Protein AF-A0A940B1L8-F1 (afdb_monomer)

Sequence (111 aa):
MKFGHFDDTNREYVIETPRTPYPWINYLGTQGFFSLISNTAGGYSFYKDARLRRITRYRYNNVPIDMGGRYFYLKDGETIWNPGWSPVKTELDAYECRHGMGYTVITGKKN

Nearest PDB structures (foldseek):
  8ho8-assembly1_B  TM=1.001E+00  e=2.202E-16  Acetivibrio thermocellus
  8ho9-assembly1_B  TM=9.995E-01  e=6.766E-16  Acetivibrio thermocellus
  3s4b-assembly1_B  TM=9.981E-01  e=2.912E-15  Cellulomonas uda
  3afj-assembly1_A  TM=9.976E-01  e=3.447E-15  Cellulomonas gilvus ATCC 13127
  2cqt-assembly1_B  TM=9.980E-01  e=4.079E-15  Cellulomonas gilvus

Secondary structure (DSSP, 8-state):
--SEEEETTTTEEEE--S--SS--EEEE-SSSEEEEEETTSB--EEES-TTTSB-S---TT-SSTT--B----EEETTEEE-TT-TTT-PPPSEEEEEE-SS-EEEEEE--

Mean predicted aligned error: 2.21 Å

Solvent-accessible surface area (backbone atoms only — not comparable to full-atom values): 6472 Å² total; per-residue (Å²): 140,80,58,54,49,79,38,76,91,79,50,26,44,38,29,59,52,83,82,50,102,55,91,52,70,43,60,28,62,91,74,59,48,40,31,45,38,30,56,41,35,12,40,35,35,26,50,80,34,79,81,88,36,51,73,48,76,61,55,80,93,36,89,66,69,68,64,44,52,71,79,61,80,47,76,57,91,90,48,62,34,25,43,32,27,45,89,69,59,44,86,58,82,41,51,40,23,36,42,39,90,52,48,73,50,65,45,44,39,72,136

Structure (mmCIF, N/CA/C/O backbone):
data_AF-A0A940B1L8-F1
#
_entry.id   AF-A0A940B1L8-F1
#
loop_
_atom_site.group_PDB
_atom_site.id
_atom_site.type_symbol
_atom_site.label_atom_id
_atom_site.label_alt_id
_atom_site.label_comp_id
_atom_site.label_asym_id
_atom_site.label_entity_id
_atom_site.label_seq_id
_atom_site.pdbx_PDB_ins_code
_atom_site.Cartn_x
_atom_site.Cartn_y
_atom_site.Cartn_z
_atom_site.occupancy
_atom_site.B_iso_or_equiv
_atom_site.auth_seq_id
_atom_site.auth_comp_id
_atom_site.auth_asym_id
_atom_site.auth_atom_id
_atom_site.pdbx_PDB_model_num
ATOM 1 N N . MET A 1 1 ? 4.997 -16.048 15.762 1.00 81.69 1 MET A N 1
ATOM 2 C CA . MET A 1 1 ? 3.912 -15.082 15.469 1.00 81.69 1 MET A CA 1
ATOM 3 C C . MET A 1 1 ? 3.839 -14.904 13.957 1.00 81.69 1 MET A C 1
ATOM 5 O O . MET A 1 1 ? 4.894 -14.914 13.333 1.00 81.69 1 MET A O 1
ATOM 9 N N . LYS A 1 2 ? 2.640 -14.821 13.369 1.00 93.81 2 LYS A N 1
ATOM 10 C CA . LYS A 1 2 ? 2.418 -14.592 11.929 1.00 93.81 2 LYS A CA 1
ATOM 11 C C . LYS A 1 2 ? 1.654 -13.273 11.755 1.00 93.81 2 LYS A C 1
ATOM 13 O O . LYS A 1 2 ? 0.906 -12.906 12.652 1.00 93.81 2 LYS A O 1
ATOM 18 N N . PHE A 1 3 ? 1.868 -12.582 10.636 1.00 98.19 3 PHE A N 1
ATOM 19 C CA . PHE A 1 3 ? 1.234 -11.289 10.306 1.00 98.19 3 PHE A CA 1
ATOM 20 C C . PHE A 1 3 ? 0.362 -11.383 9.037 1.00 98.19 3 PHE A C 1
ATOM 22 O O . PHE A 1 3 ? -0.066 -10.368 8.493 1.00 98.19 3 PHE A O 1
ATOM 29 N N . GLY A 1 4 ? 0.167 -12.606 8.540 1.00 98.38 4 GLY A N 1
ATOM 30 C CA . GLY A 1 4 ? -0.442 -12.901 7.255 1.00 98.38 4 GLY A CA 1
ATOM 31 C C . GLY A 1 4 ? -0.282 -14.368 6.853 1.00 98.38 4 GLY A C 1
ATOM 32 O O . GLY A 1 4 ? 0.333 -15.163 7.580 1.00 98.38 4 GLY A O 1
ATOM 33 N N . HIS A 1 5 ? -0.819 -14.720 5.689 1.00 98.69 5 HIS A N 1
ATOM 34 C CA . HIS A 1 5 ? -0.820 -16.071 5.132 1.00 98.69 5 HIS A CA 1
ATOM 35 C C . HIS A 1 5 ? -0.813 -16.057 3.592 1.00 98.69 5 HIS A C 1
ATOM 37 O O . HIS A 1 5 ? -1.075 -15.032 2.967 1.00 98.69 5 HIS A O 1
ATOM 43 N N . PHE A 1 6 ? -0.483 -17.196 2.979 1.00 98.81 6 PHE A N 1
ATOM 44 C CA . PHE A 1 6 ? -0.616 -17.383 1.533 1.00 98.81 6 PHE A CA 1
ATOM 45 C C . PHE A 1 6 ? -2.056 -17.749 1.181 1.00 98.81 6 PHE A C 1
ATOM 47 O O . PHE A 1 6 ? -2.648 -18.618 1.820 1.00 98.81 6 PHE A O 1
ATOM 54 N N . ASP A 1 7 ? -2.578 -17.106 0.145 1.00 98.75 7 ASP A N 1
ATOM 55 C CA . ASP A 1 7 ? -3.801 -17.493 -0.544 1.00 98.75 7 ASP A CA 1
ATOM 56 C C . ASP A 1 7 ? -3.404 -18.024 -1.925 1.00 98.75 7 ASP A C 1
ATOM 58 O O . ASP A 1 7 ? -3.285 -17.283 -2.905 1.00 98.75 7 ASP A O 1
ATOM 62 N N . ASP A 1 8 ? -3.129 -19.328 -1.982 1.00 98.69 8 ASP A N 1
ATOM 63 C CA . ASP A 1 8 ? -2.611 -19.984 -3.186 1.00 98.69 8 ASP A CA 1
ATOM 64 C C . ASP A 1 8 ? -3.624 -19.967 -4.340 1.00 98.69 8 ASP A C 1
ATOM 66 O O . ASP A 1 8 ? -3.232 -19.929 -5.508 1.00 98.69 8 ASP A O 1
ATOM 70 N N . THR A 1 9 ? -4.924 -19.939 -4.021 1.00 98.62 9 THR A N 1
ATOM 71 C CA . THR A 1 9 ? -6.000 -19.897 -5.023 1.00 98.62 9 THR A CA 1
ATOM 72 C C . THR A 1 9 ? -5.958 -18.577 -5.785 1.00 98.62 9 THR A C 1
ATOM 74 O O . THR A 1 9 ? -6.004 -18.565 -7.017 1.00 98.62 9 THR A O 1
ATOM 77 N N . ASN A 1 10 ? -5.807 -17.464 -5.062 1.00 98.56 10 ASN A N 1
ATOM 78 C CA . ASN A 1 10 ? -5.723 -16.133 -5.662 1.00 98.56 10 ASN A CA 1
ATOM 79 C C . ASN A 1 10 ? -4.291 -15.742 -6.068 1.00 98.56 10 ASN A C 1
ATOM 81 O O .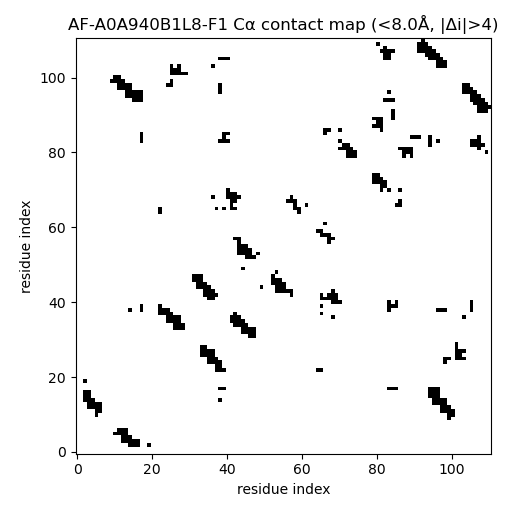 ASN A 1 10 ? -4.099 -14.786 -6.827 1.00 98.56 10 ASN A O 1
ATOM 85 N N . ARG A 1 11 ? -3.291 -16.535 -5.655 1.00 98.69 11 ARG A N 1
ATOM 86 C CA . ARG A 1 11 ? -1.852 -16.280 -5.833 1.00 98.69 11 ARG A CA 1
ATOM 87 C C . ARG A 1 11 ? -1.431 -14.974 -5.163 1.00 98.69 11 ARG A C 1
ATOM 89 O O . ARG A 1 11 ? -0.749 -14.138 -5.762 1.00 98.69 11 ARG A O 1
ATOM 96 N N . GLU A 1 12 ? -1.862 -14.813 -3.920 1.00 98.94 12 GLU A N 1
ATOM 97 C CA . GLU A 1 12 ? -1.634 -13.621 -3.112 1.00 98.94 12 GLU A CA 1
ATOM 98 C C . GLU A 1 12 ? -0.944 -13.968 -1.793 1.00 98.94 12 GLU A C 1
ATOM 100 O O . GLU A 1 12 ? -1.084 -15.065 -1.250 1.00 98.94 12 GLU A O 1
ATOM 105 N N . TYR A 1 13 ? -0.236 -12.988 -1.240 1.00 98.88 13 TYR A N 1
ATOM 106 C CA . TYR A 1 13 ? 0.082 -12.972 0.180 1.00 98.88 13 TYR A CA 1
ATOM 107 C C . TYR A 1 13 ? -0.846 -11.980 0.887 1.00 98.88 13 TYR A C 1
ATOM 109 O O . TYR A 1 13 ? -0.864 -10.791 0.552 1.00 98.88 13 TYR A O 1
ATOM 117 N N . VAL A 1 14 ? -1.617 -12.477 1.852 1.00 98.88 14 VAL A N 1
ATOM 118 C CA . VAL A 1 14 ? -2.604 -11.717 2.624 1.00 98.88 14 VAL A CA 1
ATOM 119 C C . VAL A 1 14 ? -1.964 -11.259 3.928 1.00 98.88 14 VAL A C 1
ATOM 121 O O . VAL A 1 14 ? -1.494 -12.077 4.711 1.00 98.88 14 VAL A O 1
ATOM 124 N N . ILE A 1 15 ? -1.933 -9.951 4.163 1.00 98.88 15 ILE A N 1
ATOM 125 C CA . ILE A 1 15 ? -1.393 -9.292 5.355 1.00 98.88 15 ILE A CA 1
ATOM 126 C C . ILE A 1 15 ? -2.574 -8.802 6.195 1.00 98.88 15 ILE A C 1
ATOM 128 O O . ILE A 1 15 ? -3.344 -7.953 5.754 1.00 98.88 15 ILE A O 1
ATOM 132 N N . GLU A 1 16 ? -2.698 -9.310 7.418 1.00 98.44 16 GLU A N 1
ATOM 133 C CA . GLU A 1 16 ? -3.886 -9.117 8.271 1.00 98.44 16 GLU A CA 1
ATOM 134 C C . GLU A 1 16 ? -3.724 -7.968 9.277 1.00 98.44 16 GLU A C 1
ATOM 136 O O . GLU A 1 16 ? -4.644 -7.622 10.013 1.00 98.44 16 GLU A O 1
ATOM 141 N N . THR A 1 17 ? -2.536 -7.363 9.348 1.00 98.38 17 THR A N 1
ATOM 142 C CA . THR A 1 17 ? -2.251 -6.252 10.262 1.00 98.38 17 THR A CA 1
ATOM 143 C C . THR A 1 17 ? -1.356 -5.209 9.603 1.00 98.38 17 THR A C 1
ATOM 145 O O . THR A 1 17 ? -0.391 -5.569 8.923 1.00 98.38 17 THR A O 1
ATOM 148 N N . PRO A 1 18 ? -1.610 -3.904 9.815 1.00 98.25 18 PRO A N 1
ATOM 149 C CA . PRO A 1 18 ? -0.774 -2.864 9.228 1.00 98.25 18 PRO A CA 1
ATOM 150 C C . PRO A 1 18 ? 0.582 -2.741 9.945 1.00 98.25 18 PRO A C 1
ATOM 152 O O . PRO A 1 18 ? 1.502 -2.108 9.431 1.00 98.25 18 PRO A O 1
ATOM 155 N N . ARG A 1 19 ? 0.723 -3.352 11.133 1.00 97.81 19 ARG A N 1
ATOM 156 C CA . ARG A 1 19 ? 1.916 -3.308 11.995 1.00 97.81 19 ARG A CA 1
ATOM 157 C C . ARG A 1 19 ? 2.798 -4.542 11.795 1.00 97.81 19 ARG A C 1
ATOM 159 O O . ARG A 1 19 ? 3.047 -5.305 12.728 1.00 97.81 19 ARG A O 1
ATOM 166 N N . THR A 1 20 ? 3.249 -4.756 10.568 1.00 98.50 20 THR A N 1
ATOM 167 C CA . THR A 1 20 ? 4.242 -5.790 10.252 1.00 98.50 20 THR A CA 1
ATOM 168 C C . THR A 1 20 ? 5.603 -5.462 10.898 1.00 98.50 20 THR A C 1
ATOM 170 O O . THR A 1 20 ? 5.870 -4.298 11.206 1.00 98.50 20 THR A O 1
ATOM 173 N N . PRO A 1 21 ? 6.511 -6.446 11.090 1.00 98.25 21 PRO A N 1
ATOM 174 C CA . PRO A 1 21 ? 7.844 -6.200 11.664 1.00 98.25 21 PRO A CA 1
ATOM 175 C C . PRO A 1 21 ? 8.686 -5.188 10.873 1.00 98.25 21 PRO A C 1
ATOM 177 O O . PRO A 1 21 ? 9.598 -4.565 11.411 1.00 98.25 21 PRO A O 1
ATOM 180 N N . TYR A 1 22 ? 8.385 -5.050 9.583 1.00 98.56 22 TYR A N 1
ATOM 181 C CA . TYR A 1 22 ? 8.933 -4.060 8.666 1.00 98.56 22 TYR A CA 1
ATOM 182 C C . TYR A 1 22 ? 7.904 -3.812 7.550 1.00 98.56 22 TYR A C 1
ATOM 184 O O . TYR A 1 22 ? 7.092 -4.709 7.304 1.00 98.56 22 TYR A O 1
ATOM 192 N N . PRO A 1 23 ? 7.914 -2.665 6.849 1.00 98.69 23 PRO A N 1
ATOM 193 C CA . PRO A 1 23 ? 7.061 -2.463 5.680 1.00 98.69 23 PRO A CA 1
ATOM 194 C C . PRO A 1 23 ? 7.278 -3.574 4.652 1.00 98.69 23 PRO A C 1
ATOM 196 O O . PRO A 1 23 ? 8.397 -3.787 4.178 1.00 98.69 23 PRO A O 1
ATOM 199 N N . TRP A 1 24 ? 6.213 -4.298 4.326 1.00 98.81 24 TRP A N 1
ATOM 200 C CA . TRP A 1 24 ? 6.238 -5.328 3.291 1.00 98.81 24 TRP A CA 1
ATOM 201 C C . TRP A 1 24 ? 5.716 -4.713 2.005 1.00 98.81 24 TRP A C 1
ATOM 203 O O . TRP A 1 24 ? 4.714 -4.003 2.029 1.00 98.81 24 TRP A O 1
ATOM 213 N N . ILE A 1 25 ? 6.451 -4.906 0.909 1.00 98.88 25 ILE A N 1
ATOM 214 C CA . ILE A 1 25 ? 6.173 -4.238 -0.362 1.00 98.88 25 ILE A CA 1
ATOM 215 C C . ILE A 1 25 ? 5.788 -5.224 -1.455 1.00 98.88 25 ILE A C 1
ATOM 217 O O . ILE A 1 25 ? 6.191 -6.385 -1.439 1.00 98.88 25 ILE A O 1
ATOM 221 N N . ASN A 1 26 ? 5.104 -4.691 -2.459 1.00 98.94 26 ASN A N 1
ATOM 222 C CA . ASN A 1 26 ? 4.927 -5.292 -3.766 1.00 98.94 26 ASN A CA 1
ATOM 223 C C . ASN A 1 26 ? 5.489 -4.379 -4.867 1.00 98.94 26 ASN A C 1
ATOM 225 O O . ASN A 1 26 ? 5.685 -3.172 -4.670 1.00 98.94 26 ASN A O 1
ATOM 229 N N . TYR A 1 27 ? 5.701 -4.962 -6.044 1.00 98.88 27 TYR A N 1
ATOM 230 C CA . TYR A 1 27 ? 6.057 -4.264 -7.271 1.00 98.88 27 TYR A CA 1
ATOM 231 C C . TYR A 1 27 ? 4.886 -4.283 -8.250 1.00 98.88 27 TYR A C 1
ATOM 233 O O . TYR A 1 27 ? 4.310 -5.329 -8.539 1.00 98.88 27 TYR A O 1
ATOM 241 N N . LEU A 1 28 ? 4.557 -3.112 -8.790 1.00 98.81 28 LEU A N 1
ATOM 242 C CA . LEU A 1 28 ? 3.548 -2.955 -9.835 1.00 98.81 28 LEU A CA 1
ATOM 243 C C . LEU A 1 28 ? 4.227 -2.583 -11.152 1.00 98.81 28 LEU A C 1
ATOM 245 O O . LEU A 1 28 ? 5.135 -1.749 -11.154 1.00 98.81 28 LEU A O 1
ATOM 249 N N . GLY A 1 29 ? 3.722 -3.131 -12.258 1.00 98.19 29 GLY A N 1
ATOM 250 C CA . GLY A 1 29 ? 4.199 -2.857 -13.614 1.00 98.19 29 GLY A CA 1
ATOM 251 C C . GLY A 1 29 ? 5.254 -3.846 -14.119 1.00 98.19 29 GLY A C 1
ATOM 252 O O . GLY A 1 29 ? 6.132 -4.285 -13.384 1.00 98.19 29 GLY A O 1
ATOM 253 N N . THR A 1 30 ? 5.157 -4.195 -15.403 1.00 98.12 30 THR A N 1
ATOM 254 C CA . THR A 1 30 ? 6.005 -5.200 -16.079 1.00 98.12 30 THR A CA 1
ATOM 255 C C . THR A 1 30 ? 6.701 -4.658 -17.333 1.00 98.12 30 THR A C 1
ATOM 257 O O . THR A 1 30 ? 7.348 -5.409 -18.057 1.00 98.12 30 THR A O 1
ATOM 260 N N . GLN A 1 31 ? 6.559 -3.359 -17.617 1.00 97.81 31 GLN A N 1
ATOM 261 C CA . GLN A 1 31 ? 7.046 -2.726 -18.847 1.00 97.81 31 GLN A CA 1
ATOM 262 C C . GLN A 1 31 ? 7.861 -1.460 -18.543 1.00 97.81 31 GLN A C 1
ATOM 264 O O . GLN A 1 31 ? 8.900 -1.532 -17.908 1.00 97.81 31 GLN A O 1
ATOM 269 N N . GLY A 1 32 ? 7.446 -0.285 -19.026 1.00 97.75 32 GLY A N 1
ATOM 270 C CA . GLY A 1 32 ? 8.199 0.955 -18.832 1.00 97.75 32 GLY A CA 1
ATOM 271 C C . GLY A 1 32 ? 7.924 1.659 -17.503 1.00 97.75 32 GLY A C 1
ATOM 272 O O . GLY A 1 32 ? 8.757 2.441 -17.060 1.00 97.75 32 GLY A O 1
ATOM 273 N N . PHE A 1 33 ? 6.773 1.426 -16.873 1.00 98.81 33 PHE A N 1
ATOM 274 C CA . PHE A 1 33 ? 6.340 2.121 -15.659 1.00 98.81 33 PHE A CA 1
ATOM 275 C C . PHE A 1 33 ? 6.307 1.162 -14.474 1.00 98.81 33 PHE A C 1
ATOM 277 O O . PHE A 1 33 ? 5.763 0.066 -14.598 1.00 98.81 33 PHE A O 1
ATOM 284 N N . PHE A 1 34 ? 6.835 1.603 -13.331 1.00 98.88 34 PHE A N 1
ATOM 285 C CA . PHE A 1 34 ? 6.959 0.784 -12.131 1.00 98.88 34 PHE A CA 1
ATOM 286 C C . PHE A 1 34 ? 6.514 1.526 -10.878 1.00 98.88 34 PHE A C 1
ATOM 288 O O . PHE A 1 34 ? 6.647 2.749 -10.776 1.00 98.88 34 PHE A O 1
ATOM 295 N N . SER A 1 35 ? 6.032 0.771 -9.893 1.00 98.88 35 SER A N 1
ATOM 296 C CA . SER A 1 35 ? 5.756 1.275 -8.548 1.00 98.88 35 SER A CA 1
ATOM 297 C C . SER A 1 35 ? 6.229 0.294 -7.488 1.00 98.88 35 SER A C 1
ATOM 299 O O . SER A 1 35 ? 5.954 -0.895 -7.594 1.00 98.88 35 SER A O 1
ATOM 301 N N . LEU A 1 36 ? 6.865 0.808 -6.438 1.00 98.88 36 LEU A N 1
ATOM 302 C CA . LEU A 1 36 ? 6.968 0.110 -5.157 1.00 98.88 36 LEU A CA 1
ATOM 303 C C . LEU A 1 36 ? 5.766 0.541 -4.324 1.00 98.88 36 LEU A C 1
ATOM 305 O O . LEU A 1 36 ? 5.527 1.749 -4.218 1.00 98.88 36 LEU A O 1
ATOM 309 N N . ILE A 1 37 ? 5.019 -0.404 -3.759 1.00 98.94 37 ILE A N 1
ATOM 310 C CA . ILE A 1 37 ? 3.871 -0.132 -2.887 1.00 98.94 37 ILE A CA 1
ATOM 311 C C . ILE A 1 37 ? 3.952 -0.986 -1.625 1.00 98.94 37 ILE A C 1
ATOM 313 O O . ILE A 1 37 ? 4.066 -2.200 -1.731 1.00 98.94 37 ILE A O 1
ATOM 317 N N . SER A 1 38 ? 3.920 -0.367 -0.446 1.00 98.88 38 SER A N 1
ATOM 318 C CA . SER A 1 38 ? 3.893 -1.104 0.822 1.00 98.88 38 SER A CA 1
ATOM 319 C C . SER A 1 38 ? 2.478 -1.513 1.230 1.00 98.88 38 SER A C 1
ATOM 321 O O . SER A 1 38 ? 1.490 -1.011 0.686 1.00 98.88 38 SER A O 1
ATOM 323 N N . ASN A 1 39 ? 2.377 -2.360 2.253 1.00 98.88 39 ASN A N 1
ATOM 324 C CA . ASN A 1 39 ? 1.119 -2.733 2.891 1.00 98.88 39 ASN A CA 1
ATOM 325 C C . ASN A 1 39 ? 0.353 -1.537 3.497 1.00 98.88 39 ASN A C 1
ATOM 327 O O . ASN A 1 39 ? -0.858 -1.615 3.687 1.00 98.88 39 ASN A O 1
ATOM 331 N N . THR A 1 40 ? 1.019 -0.402 3.738 1.00 98.75 40 THR A N 1
ATOM 332 C CA . THR A 1 40 ? 0.376 0.852 4.182 1.00 98.75 40 THR A CA 1
ATOM 333 C C . THR A 1 40 ? 0.330 1.930 3.092 1.00 98.75 40 THR A C 1
ATOM 335 O O . THR A 1 40 ? 0.224 3.122 3.373 1.00 98.75 40 THR A O 1
ATOM 338 N N . ALA A 1 41 ? 0.398 1.514 1.823 1.00 98.75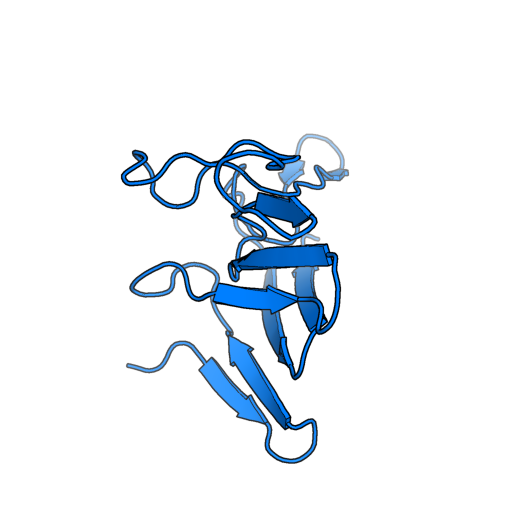 41 ALA A N 1
ATOM 339 C CA . ALA A 1 41 ? 0.379 2.360 0.625 1.00 98.75 41 ALA A CA 1
ATOM 340 C C . ALA A 1 41 ? 1.580 3.315 0.459 1.00 98.75 41 ALA A C 1
ATOM 342 O O . ALA A 1 41 ? 1.558 4.206 -0.401 1.00 98.75 41 ALA A O 1
ATOM 343 N N . GLY A 1 42 ? 2.650 3.109 1.227 1.00 98.75 42 GLY A N 1
ATOM 344 C CA . GLY A 1 42 ? 3.933 3.785 1.078 1.00 98.75 42 GLY A CA 1
ATOM 345 C C . GLY A 1 42 ? 4.649 3.449 -0.233 1.00 98.75 42 GLY A C 1
ATOM 346 O O . GLY A 1 42 ? 4.228 2.582 -1.004 1.00 98.75 42 GLY A O 1
ATOM 347 N N . GLY A 1 43 ? 5.733 4.168 -0.519 1.00 98.69 43 GLY A N 1
ATOM 348 C CA . GLY A 1 43 ? 6.575 3.957 -1.698 1.00 98.69 43 GLY A CA 1
ATOM 349 C C . GLY A 1 43 ? 6.401 5.014 -2.790 1.00 98.69 43 GLY A C 1
ATOM 350 O O . GLY A 1 43 ? 5.871 6.102 -2.570 1.00 98.69 43 GLY A O 1
ATOM 351 N N . TYR A 1 44 ? 6.908 4.713 -3.986 1.00 98.88 44 TYR A N 1
ATOM 352 C CA . TYR A 1 44 ? 6.951 5.658 -5.105 1.00 98.88 44 TYR A CA 1
ATOM 353 C C . TYR A 1 44 ? 6.865 4.981 -6.471 1.00 98.88 44 TYR A C 1
ATOM 355 O O . TYR A 1 44 ? 6.948 3.756 -6.577 1.00 98.88 44 TYR A O 1
ATOM 363 N N . SER A 1 45 ? 6.672 5.797 -7.507 1.00 98.88 45 SER A N 1
ATOM 364 C CA . SER A 1 45 ? 6.552 5.367 -8.899 1.00 98.88 45 SER A CA 1
ATOM 365 C C . SER A 1 45 ? 7.570 6.075 -9.793 1.00 98.88 45 SER A C 1
ATOM 367 O O . SER A 1 45 ? 7.989 7.204 -9.512 1.00 98.88 45 SER A O 1
ATOM 369 N N . PHE A 1 46 ? 7.987 5.406 -10.865 1.00 98.88 46 PHE A N 1
ATOM 370 C CA . PHE A 1 46 ? 8.972 5.906 -11.823 1.00 98.88 46 PHE A CA 1
ATOM 371 C C . PHE A 1 46 ? 8.772 5.278 -13.210 1.00 98.88 46 PHE A C 1
ATOM 373 O O . PHE A 1 46 ? 8.166 4.215 -13.341 1.00 98.88 46 PHE A O 1
ATOM 380 N N . TYR A 1 47 ? 9.305 5.929 -14.247 1.00 98.81 47 TYR A N 1
ATOM 381 C CA . TYR A 1 47 ? 9.293 5.410 -15.619 1.00 98.81 47 TYR A CA 1
ATOM 382 C C . TYR A 1 47 ? 10.713 5.077 -16.088 1.00 98.81 47 TYR A C 1
ATOM 384 O O . TYR A 1 47 ? 11.523 5.980 -16.286 1.00 98.81 47 TYR A O 1
ATOM 392 N N . LYS A 1 48 ? 11.000 3.790 -16.303 1.00 98.00 48 LYS A N 1
ATOM 393 C CA . LYS A 1 48 ? 12.274 3.177 -16.731 1.00 98.00 48 LYS A CA 1
ATOM 394 C C . LYS A 1 48 ? 13.461 3.353 -15.777 1.00 98.00 48 LYS A C 1
ATOM 396 O O . LYS A 1 48 ? 14.159 2.384 -15.518 1.00 98.00 48 LYS A O 1
ATOM 401 N N . ASP A 1 49 ? 13.681 4.550 -15.240 1.00 98.31 49 ASP A N 1
ATOM 402 C CA . ASP A 1 49 ? 14.843 4.884 -14.412 1.00 98.31 49 ASP A CA 1
ATOM 403 C C . ASP A 1 49 ? 14.408 5.475 -13.059 1.00 98.31 49 ASP A C 1
ATOM 405 O O . ASP A 1 49 ? 13.825 6.561 -12.987 1.00 98.31 49 ASP A O 1
ATOM 409 N N . ALA A 1 50 ? 14.707 4.767 -11.966 1.00 97.81 50 ALA A N 1
ATOM 410 C CA . ALA A 1 50 ? 14.322 5.155 -10.607 1.00 97.81 50 ALA A CA 1
ATOM 411 C C . ALA A 1 50 ? 15.126 6.339 -10.029 1.00 97.81 50 ALA A C 1
ATOM 413 O O . ALA A 1 50 ? 14.747 6.870 -8.975 1.00 97.81 50 ALA A O 1
ATOM 414 N N . ARG A 1 51 ? 16.224 6.749 -10.680 1.00 97.81 51 ARG A N 1
ATOM 415 C CA . ARG A 1 51 ? 17.044 7.918 -10.327 1.00 97.81 51 ARG A CA 1
ATOM 416 C C . ARG A 1 51 ? 16.651 9.136 -11.159 1.00 97.81 51 ARG A C 1
ATOM 418 O O . ARG A 1 51 ? 16.423 10.197 -10.589 1.00 97.81 51 ARG A O 1
ATOM 425 N N . LEU A 1 52 ? 16.582 8.987 -12.481 1.00 98.44 52 LEU A N 1
ATOM 426 C CA . LEU A 1 52 ? 16.435 10.101 -13.427 1.00 98.44 52 LEU A CA 1
ATOM 427 C C . LEU A 1 52 ? 14.983 10.403 -13.815 1.00 98.44 52 LEU A C 1
ATOM 429 O O . LEU A 1 52 ? 14.700 11.484 -14.321 1.00 98.44 52 LEU A O 1
ATOM 433 N N . ARG A 1 53 ? 14.055 9.461 -13.606 1.00 98.38 53 ARG A N 1
ATOM 434 C CA . ARG A 1 53 ? 12.645 9.575 -14.026 1.00 98.38 53 ARG A CA 1
ATOM 435 C C . ARG A 1 53 ? 11.679 9.154 -12.918 1.00 98.38 53 ARG A C 1
ATOM 437 O O . ARG A 1 53 ? 10.643 8.528 -13.161 1.00 98.38 53 ARG A O 1
ATOM 444 N N . ARG A 1 54 ? 12.035 9.491 -11.677 1.00 98.75 54 ARG A N 1
ATOM 445 C CA . ARG A 1 54 ? 11.178 9.302 -10.505 1.00 98.75 54 ARG A CA 1
ATOM 446 C C . ARG A 1 54 ? 10.049 10.330 -10.506 1.00 98.75 54 ARG A C 1
ATOM 448 O O . ARG A 1 54 ? 10.310 11.518 -10.655 1.00 98.75 54 ARG A O 1
ATOM 455 N N . ILE A 1 55 ? 8.815 9.869 -10.307 1.00 98.75 55 ILE A N 1
ATOM 456 C CA . ILE A 1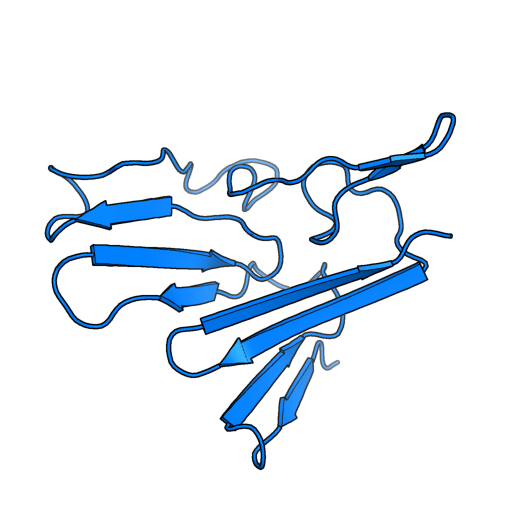 55 ? 7.614 10.715 -10.361 1.00 98.75 55 ILE A CA 1
ATOM 457 C C . ILE A 1 55 ? 7.221 11.171 -8.957 1.00 98.75 55 ILE A C 1
ATOM 459 O O . ILE A 1 55 ? 7.021 12.359 -8.721 1.00 98.75 55 ILE A O 1
ATOM 463 N N . THR A 1 56 ? 7.144 10.243 -8.001 1.00 98.75 56 THR A N 1
ATOM 464 C CA . THR A 1 56 ? 6.771 10.556 -6.615 1.00 98.75 56 THR A CA 1
ATOM 465 C C . THR A 1 56 ? 7.964 10.428 -5.670 1.00 98.75 56 THR A C 1
ATOM 467 O O . THR A 1 56 ? 8.851 9.591 -5.843 1.00 98.75 56 THR A O 1
ATOM 470 N N . ARG A 1 57 ? 8.035 11.307 -4.665 1.00 98.62 57 ARG A N 1
ATOM 471 C CA . ARG A 1 57 ? 9.119 11.305 -3.674 1.00 98.62 57 ARG A CA 1
ATOM 472 C C . ARG A 1 57 ? 8.867 10.227 -2.620 1.00 98.62 57 ARG A C 1
ATOM 474 O O . ARG A 1 57 ? 7.753 10.091 -2.136 1.00 98.62 57 ARG A O 1
ATOM 481 N N . TYR A 1 58 ? 9.934 9.559 -2.193 1.00 98.69 58 TYR A N 1
ATOM 482 C CA . TYR A 1 58 ? 9.936 8.646 -1.051 1.00 98.69 58 TYR A CA 1
ATOM 483 C C . TYR A 1 58 ? 11.198 8.857 -0.212 1.00 98.69 58 TYR A C 1
ATOM 485 O O . TYR A 1 58 ? 12.253 9.184 -0.765 1.00 98.69 58 TYR A O 1
ATOM 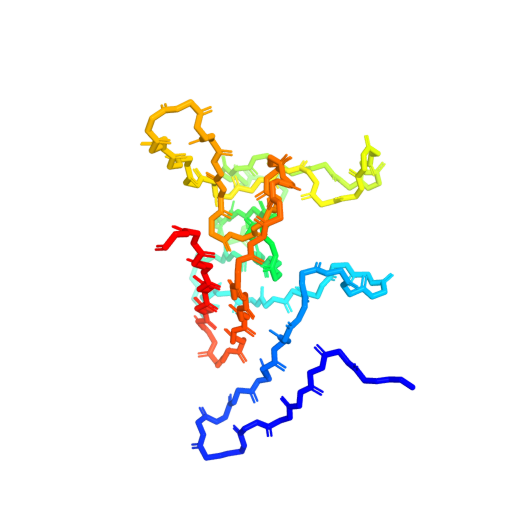493 N N . ARG A 1 59 ? 11.085 8.704 1.111 1.00 98.56 59 ARG A N 1
ATOM 494 C CA . ARG A 1 59 ? 12.184 8.885 2.070 1.00 98.56 59 ARG A CA 1
ATOM 495 C C . ARG A 1 59 ? 12.578 7.529 2.644 1.00 98.56 59 ARG A C 1
ATOM 497 O O . ARG A 1 59 ? 11.830 6.942 3.419 1.00 98.56 59 ARG A O 1
ATOM 504 N N . TYR A 1 60 ? 13.756 7.045 2.266 1.00 98.12 60 TYR A N 1
ATOM 505 C CA . TYR A 1 60 ? 14.385 5.914 2.946 1.00 98.12 60 TYR A CA 1
ATOM 506 C C . TYR A 1 60 ? 14.829 6.339 4.350 1.00 98.12 60 TYR A C 1
ATOM 508 O O . TYR A 1 60 ? 15.130 7.513 4.560 1.00 98.12 60 TYR A O 1
ATOM 516 N N . ASN A 1 61 ? 14.869 5.391 5.292 1.00 97.88 61 ASN A N 1
ATOM 517 C CA . ASN A 1 61 ? 15.238 5.635 6.693 1.00 97.88 61 ASN A CA 1
ATOM 518 C C . ASN A 1 61 ? 14.449 6.786 7.356 1.00 97.88 61 ASN A C 1
ATOM 520 O O . ASN A 1 61 ? 14.991 7.565 8.137 1.00 97.88 61 ASN A O 1
ATOM 524 N N . ASN A 1 62 ? 13.174 6.938 6.990 1.00 98.00 62 ASN A N 1
ATOM 525 C CA . ASN A 1 62 ? 12.312 7.931 7.617 1.00 98.00 62 ASN A CA 1
ATOM 526 C C . ASN A 1 62 ? 11.957 7.512 9.055 1.00 98.00 62 ASN A C 1
ATOM 528 O O . ASN A 1 62 ? 11.972 6.322 9.379 1.00 98.00 62 ASN A O 1
ATOM 532 N N . VAL A 1 63 ? 11.593 8.481 9.895 1.00 97.00 63 VAL A N 1
ATOM 533 C CA . VAL A 1 63 ? 11.119 8.247 11.265 1.00 97.00 63 VAL A CA 1
ATOM 534 C C . VAL A 1 63 ? 9.759 8.937 11.440 1.00 97.00 63 VAL A C 1
ATOM 536 O O . VAL A 1 63 ? 9.712 10.165 11.450 1.00 97.00 63 VAL A O 1
ATOM 539 N N . PRO A 1 64 ? 8.642 8.196 11.590 1.00 95.62 64 PRO A N 1
ATOM 540 C CA . PRO A 1 64 ? 8.507 6.743 11.449 1.00 95.62 64 PRO A CA 1
ATOM 541 C C . PRO A 1 64 ? 8.826 6.231 10.035 1.00 95.62 64 PRO A C 1
ATOM 543 O O . PRO A 1 64 ? 8.777 6.984 9.058 1.00 95.62 64 PRO A O 1
ATOM 546 N N . ILE A 1 65 ? 9.121 4.934 9.926 1.00 97.12 65 ILE A N 1
ATOM 547 C CA . ILE A 1 65 ? 9.386 4.292 8.635 1.00 97.12 65 ILE A CA 1
ATOM 548 C C . ILE A 1 65 ? 8.149 4.327 7.725 1.00 97.12 65 ILE A C 1
ATOM 550 O O . ILE A 1 65 ? 7.022 4.380 8.214 1.00 97.12 65 ILE A O 1
ATOM 554 N N . ASP A 1 66 ? 8.370 4.299 6.407 1.00 98.12 66 ASP A N 1
ATOM 555 C CA . ASP A 1 66 ? 7.317 4.194 5.380 1.00 98.12 66 ASP A CA 1
ATOM 556 C C . ASP A 1 66 ? 6.291 5.344 5.378 1.00 98.12 66 ASP A C 1
ATOM 558 O O . ASP A 1 66 ? 5.165 5.234 4.899 1.00 98.12 66 ASP A O 1
ATOM 562 N N . MET A 1 67 ? 6.703 6.502 5.898 1.00 97.06 67 MET A N 1
ATOM 563 C CA . MET A 1 67 ? 5.911 7.727 5.861 1.00 97.06 67 MET A CA 1
ATOM 564 C C . MET A 1 67 ? 6.123 8.452 4.525 1.00 97.06 67 MET A C 1
ATOM 566 O O . MET A 1 67 ? 7.146 9.115 4.308 1.00 97.06 67 MET A O 1
ATOM 570 N N . GLY A 1 68 ? 5.136 8.328 3.638 1.00 94.19 68 GLY A N 1
ATOM 571 C CA . GLY A 1 68 ? 5.114 8.903 2.294 1.00 94.19 68 GLY A CA 1
ATOM 572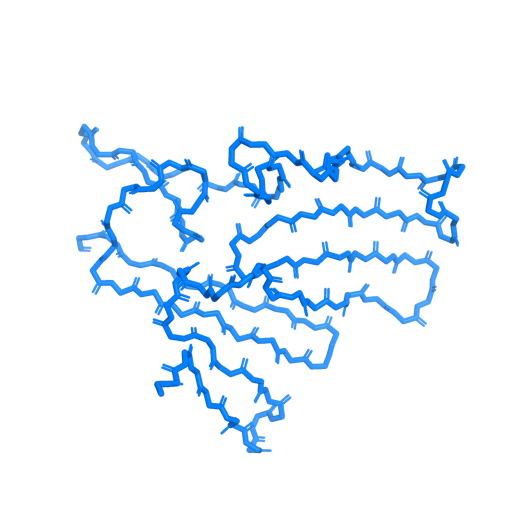 C C . GLY A 1 68 ? 4.669 7.876 1.255 1.00 94.19 68 GLY A C 1
ATOM 573 O O . GLY A 1 68 ? 5.399 6.933 0.958 1.00 94.19 68 GLY A O 1
ATOM 574 N N . GLY A 1 69 ? 3.483 8.084 0.686 1.00 97.81 69 GLY A N 1
ATOM 575 C CA . GLY A 1 69 ? 2.843 7.126 -0.208 1.00 97.81 69 GLY A CA 1
ATOM 576 C C . GLY A 1 69 ? 1.650 7.709 -0.956 1.00 97.81 69 GLY A C 1
ATOM 577 O O . GLY A 1 69 ? 1.552 8.921 -1.150 1.00 97.81 69 GLY A O 1
ATOM 578 N N . ARG A 1 70 ? 0.735 6.833 -1.373 1.00 98.56 70 ARG A N 1
ATOM 579 C CA . ARG A 1 70 ? -0.539 7.207 -1.999 1.00 98.56 70 ARG A CA 1
ATOM 580 C C . ARG A 1 70 ? -1.613 7.141 -0.926 1.00 98.56 70 ARG A C 1
ATOM 582 O O . ARG A 1 70 ? -2.058 6.058 -0.565 1.00 98.56 70 ARG A O 1
ATOM 589 N N . TYR A 1 71 ? -1.973 8.294 -0.375 1.00 98.50 71 TYR A N 1
ATOM 590 C CA . TYR A 1 71 ? -2.853 8.360 0.786 1.00 98.50 71 TYR A CA 1
ATOM 591 C C . TYR A 1 71 ? -4.228 8.903 0.430 1.00 98.50 71 TYR A C 1
ATOM 593 O O . TYR A 1 71 ? -4.353 9.981 -0.145 1.00 98.50 71 TYR A O 1
ATOM 601 N N . PHE A 1 72 ? -5.246 8.158 0.848 1.00 98.31 72 PHE A N 1
ATOM 602 C CA . PHE A 1 72 ? -6.641 8.555 0.791 1.00 98.31 72 PHE A CA 1
ATOM 603 C C . PHE A 1 72 ? -7.096 8.861 2.212 1.00 98.31 72 PHE A C 1
ATOM 605 O O . PHE A 1 72 ? -7.093 7.982 3.072 1.00 98.31 72 PHE A O 1
ATOM 612 N N . TYR A 1 73 ? -7.425 10.121 2.468 1.00 98.31 73 TYR A N 1
ATOM 613 C CA . TYR A 1 73 ? -7.944 10.550 3.759 1.00 98.31 73 TYR A CA 1
ATOM 614 C C . TYR A 1 73 ? -9.464 10.529 3.699 1.00 98.31 73 TYR A C 1
ATOM 616 O O . TYR A 1 73 ? -10.060 11.137 2.811 1.00 98.31 73 TYR A O 1
ATOM 624 N N . LEU A 1 74 ? -10.070 9.830 4.648 1.00 98.19 74 LEU A N 1
ATOM 625 C CA . LEU A 1 74 ? -11.510 9.755 4.832 1.00 98.19 74 LEU A CA 1
ATOM 626 C C . LEU A 1 74 ? -11.856 10.519 6.108 1.00 98.19 74 LEU A C 1
ATOM 628 O O . LEU A 1 74 ? -11.180 10.351 7.123 1.00 98.19 74 LEU A O 1
ATOM 632 N N . LYS A 1 75 ? -12.876 11.378 6.048 1.00 97.94 75 LYS A N 1
ATOM 633 C CA . LYS A 1 75 ? -13.411 12.097 7.208 1.00 97.94 75 LYS A CA 1
ATOM 634 C C . LYS A 1 75 ? -14.870 11.708 7.394 1.00 97.94 75 LYS A C 1
ATOM 636 O O . LYS A 1 75 ? -15.673 11.948 6.499 1.00 97.94 75 LYS A O 1
ATOM 641 N N . ASP A 1 76 ? -15.181 11.140 8.550 1.00 96.56 76 ASP A N 1
ATOM 642 C CA . ASP A 1 76 ? -16.535 10.804 8.984 1.00 96.56 76 ASP A CA 1
ATOM 643 C C . ASP A 1 76 ? -16.786 11.447 10.355 1.00 96.56 76 ASP A C 1
ATOM 645 O O . ASP A 1 76 ? -16.130 11.115 11.348 1.00 96.56 76 ASP A O 1
ATOM 649 N N . GLY A 1 77 ? -17.654 12.460 10.388 1.00 96.25 77 GLY A N 1
ATOM 650 C CA . GLY A 1 77 ? -17.779 13.366 11.531 1.00 96.25 77 GLY A CA 1
ATOM 651 C C . GLY A 1 77 ? -16.432 14.008 11.891 1.00 96.25 77 GLY A C 1
ATOM 652 O O . GLY A 1 77 ? -15.807 14.669 11.054 1.00 96.25 77 GLY A O 1
ATOM 653 N N . GLU A 1 78 ? -15.978 13.796 13.127 1.00 96.12 78 GLU A N 1
ATOM 654 C CA . GLU A 1 78 ? -14.666 14.245 13.628 1.00 96.12 78 GLU A CA 1
ATOM 655 C C . GLU A 1 78 ? -13.538 13.226 13.393 1.00 96.12 78 GLU A C 1
ATOM 657 O O . GLU A 1 78 ? -12.362 13.528 13.597 1.00 96.12 78 GLU A O 1
ATOM 662 N N . THR A 1 79 ? -13.866 12.017 12.931 1.00 97.62 79 THR A N 1
ATOM 663 C CA . THR A 1 79 ? -12.878 10.958 12.715 1.00 97.62 79 THR A CA 1
ATOM 664 C C . THR A 1 79 ? -12.231 11.122 11.349 1.00 97.62 79 THR A C 1
ATOM 666 O O . THR A 1 79 ? -12.887 10.990 10.319 1.00 97.62 79 THR A O 1
ATOM 669 N N . ILE A 1 80 ? -10.919 11.355 11.330 1.00 98.31 80 ILE A N 1
ATOM 670 C CA . ILE A 1 80 ? -10.098 11.289 10.118 1.00 98.31 80 ILE A CA 1
ATOM 671 C C . ILE A 1 80 ? -9.344 9.962 10.134 1.00 98.31 80 ILE A C 1
ATOM 673 O O . ILE A 1 80 ? -8.771 9.583 11.155 1.00 98.31 80 ILE A O 1
ATOM 677 N N . TRP A 1 81 ? -9.328 9.240 9.020 1.00 98.44 81 TRP A N 1
ATOM 678 C CA . TRP A 1 81 ? -8.644 7.955 8.917 1.00 98.44 81 TRP A CA 1
ATOM 679 C C . TRP A 1 81 ? -8.151 7.678 7.495 1.00 98.44 81 TRP A C 1
ATOM 681 O O . TRP A 1 81 ? -8.435 8.422 6.555 1.00 98.44 81 TRP A O 1
ATOM 691 N N . ASN A 1 82 ? -7.348 6.626 7.352 1.00 98.38 82 ASN A N 1
ATOM 692 C CA . ASN A 1 82 ? -6.814 6.158 6.078 1.00 98.38 82 ASN A CA 1
ATOM 693 C C . ASN A 1 82 ? -7.034 4.638 5.973 1.00 98.38 82 ASN A C 1
ATOM 695 O O . ASN A 1 82 ? -6.748 3.944 6.953 1.00 98.38 82 ASN A O 1
ATOM 699 N N . PRO A 1 83 ? -7.490 4.099 4.826 1.00 98.25 83 PRO A N 1
ATOM 700 C CA . PRO A 1 83 ? -7.694 2.657 4.659 1.00 98.25 83 PRO A CA 1
ATOM 701 C C . PRO A 1 83 ? -6.437 1.811 4.902 1.00 98.25 83 PRO A C 1
ATOM 703 O O . PRO A 1 83 ? -6.522 0.707 5.424 1.00 98.25 83 PRO A O 1
ATOM 706 N N . GLY A 1 84 ? -5.258 2.342 4.576 1.00 98.19 84 GLY A N 1
ATOM 707 C CA . GLY A 1 84 ? -3.963 1.718 4.838 1.00 98.19 84 GLY A CA 1
ATOM 708 C C . GLY A 1 84 ? -3.430 1.927 6.254 1.00 98.19 84 GLY A C 1
ATOM 709 O O . GLY A 1 84 ? -2.251 1.657 6.483 1.00 98.19 84 GLY A O 1
ATOM 710 N N . TRP A 1 85 ? -4.260 2.419 7.186 1.00 98.62 85 TRP A N 1
ATOM 711 C CA . TRP A 1 85 ? -3.924 2.831 8.557 1.00 98.62 85 TRP A CA 1
ATOM 712 C C . TRP A 1 85 ? -2.948 4.021 8.625 1.00 98.62 85 TRP A C 1
ATOM 714 O O . TRP A 1 85 ? -3.284 5.077 9.163 1.00 98.62 85 TRP A O 1
ATOM 724 N N . SER A 1 86 ? -1.758 3.905 8.036 1.00 98.25 86 SER A N 1
ATOM 725 C CA . SER A 1 86 ? -0.804 5.008 7.856 1.00 98.25 86 SER A CA 1
ATOM 726 C C . SER A 1 86 ? -1.336 6.020 6.823 1.00 98.25 86 SER A C 1
ATOM 728 O O . SER A 1 86 ? -1.971 5.610 5.855 1.00 98.25 86 SER A O 1
ATOM 730 N N . PRO A 1 87 ? -1.116 7.339 6.972 1.00 98.12 87 PRO A N 1
ATOM 731 C CA . PRO A 1 87 ? -0.252 7.996 7.953 1.00 98.12 87 PRO A CA 1
ATOM 732 C C . PRO A 1 87 ? -0.976 8.437 9.226 1.00 98.12 87 PRO A C 1
ATOM 734 O O . PRO A 1 87 ? -0.312 8.800 10.192 1.00 98.12 87 PRO A O 1
ATOM 737 N N . VAL A 1 88 ? -2.312 8.426 9.231 1.00 97.81 88 VAL A N 1
ATOM 738 C CA . VAL A 1 88 ? -3.124 8.963 10.337 1.00 97.81 88 VAL A CA 1
ATOM 739 C C . VAL A 1 88 ? -3.033 8.071 11.574 1.00 97.81 88 VAL A C 1
ATOM 741 O O . VAL A 1 88 ? -3.040 8.561 12.697 1.00 97.81 88 VAL A O 1
ATOM 744 N N . LYS A 1 89 ? -2.897 6.758 11.359 1.00 97.94 89 LYS A N 1
ATOM 745 C CA . LYS A 1 89 ? -2.803 5.712 12.383 1.00 97.94 89 LYS A CA 1
ATOM 746 C C . LYS A 1 89 ? -4.008 5.631 13.322 1.00 97.94 89 LYS A C 1
ATOM 748 O O . LYS A 1 89 ? -3.905 5.015 14.379 1.00 97.94 89 LYS A O 1
ATOM 753 N N . THR A 1 90 ? -5.145 6.192 12.918 1.00 98.31 90 THR A N 1
ATOM 754 C CA . THR A 1 90 ? -6.445 5.931 13.542 1.00 98.31 90 THR A CA 1
ATOM 755 C C . THR A 1 90 ? -6.697 4.426 13.543 1.00 98.31 90 THR A C 1
ATOM 757 O O . THR A 1 90 ? -6.557 3.785 12.500 1.00 98.31 90 THR A O 1
ATOM 760 N N . GLU A 1 91 ? -7.039 3.856 14.702 1.00 98.12 91 GLU A N 1
ATOM 761 C CA . GLU A 1 91 ? -7.371 2.431 14.812 1.00 98.12 91 GLU A CA 1
ATOM 762 C C . GLU A 1 91 ? -8.538 2.091 13.887 1.00 98.12 91 GLU A C 1
ATOM 764 O O . GLU A 1 91 ? -9.555 2.788 13.899 1.00 98.12 91 GLU A O 1
ATOM 769 N N . LEU A 1 92 ? -8.389 1.024 13.108 1.00 98.44 92 LEU A N 1
ATOM 770 C CA . LEU A 1 92 ? -9.399 0.523 12.180 1.00 98.44 92 LEU A CA 1
ATOM 771 C C . LEU A 1 92 ? -10.128 -0.665 12.804 1.00 98.44 92 LEU A C 1
ATOM 773 O O . LEU A 1 92 ? -9.535 -1.419 13.573 1.00 98.44 92 LEU A O 1
ATOM 777 N N . ASP A 1 93 ? -11.389 -0.852 12.435 1.00 98.25 93 ASP A N 1
ATOM 778 C CA . ASP A 1 93 ? -12.190 -1.979 12.923 1.00 98.25 93 ASP A CA 1
ATOM 779 C C . ASP A 1 93 ? -11.868 -3.257 12.132 1.00 98.25 93 ASP A C 1
ATOM 781 O O . ASP A 1 93 ? -11.992 -4.368 12.643 1.00 98.25 93 ASP A O 1
ATOM 785 N N . ALA A 1 94 ? -11.403 -3.092 10.889 1.00 98.56 94 ALA A N 1
ATOM 786 C CA . ALA A 1 94 ? -10.790 -4.140 10.084 1.00 98.56 94 ALA A CA 1
ATOM 787 C C . ALA A 1 94 ? -9.713 -3.552 9.162 1.00 98.56 94 ALA A C 1
ATOM 789 O O . ALA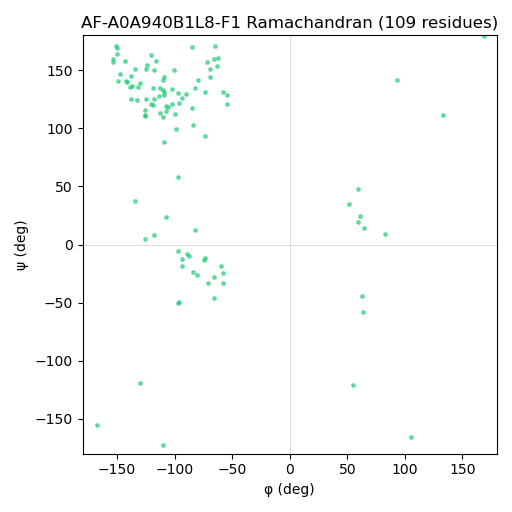 A 1 94 ? -9.847 -2.428 8.667 1.00 98.56 94 ALA A O 1
ATOM 790 N N . TYR A 1 95 ? -8.665 -4.331 8.907 1.00 98.75 95 TYR A N 1
ATOM 791 C CA . TYR A 1 95 ? -7.618 -4.028 7.938 1.00 98.75 95 TYR A CA 1
ATOM 792 C C . TYR A 1 95 ? -7.187 -5.312 7.230 1.00 98.75 95 TYR A C 1
ATOM 794 O O . TYR A 1 95 ? -7.037 -6.351 7.867 1.00 98.75 95 TYR A O 1
ATOM 802 N N . GLU A 1 96 ? -6.933 -5.218 5.930 1.00 98.88 96 GLU A N 1
ATOM 803 C CA . GLU A 1 96 ? -6.299 -6.271 5.146 1.00 98.88 96 GLU A CA 1
ATOM 804 C C . GLU A 1 96 ? -5.495 -5.643 4.001 1.00 98.88 96 GLU A C 1
ATOM 806 O O . GLU A 1 96 ? -5.936 -4.685 3.361 1.00 98.88 96 GLU A O 1
ATOM 811 N N . CYS A 1 97 ? -4.320 -6.193 3.706 1.00 98.94 97 CYS A N 1
ATOM 812 C CA . CYS A 1 97 ? -3.587 -5.900 2.481 1.00 98.94 97 CYS A CA 1
ATOM 813 C C . CYS A 1 97 ? -3.273 -7.195 1.735 1.00 98.94 97 CYS A C 1
ATOM 815 O O . CYS A 1 97 ? -2.620 -8.081 2.274 1.00 98.94 97 CYS A O 1
ATOM 817 N N . ARG A 1 98 ? -3.660 -7.277 0.465 1.00 98.94 98 ARG A N 1
ATOM 818 C CA . ARG A 1 98 ? -3.354 -8.397 -0.428 1.00 98.94 98 ARG A CA 1
ATOM 819 C C . ARG A 1 98 ? -2.319 -7.962 -1.449 1.00 98.94 98 ARG A C 1
ATOM 821 O O . ARG A 1 98 ? -2.544 -7.021 -2.211 1.00 98.94 98 ARG A O 1
ATOM 828 N N . HIS A 1 99 ? -1.168 -8.621 -1.449 1.00 98.94 99 HIS A N 1
ATOM 829 C CA . HIS A 1 99 ? -0.156 -8.468 -2.491 1.00 98.94 99 HIS A CA 1
ATOM 830 C C . HIS A 1 99 ? -0.278 -9.626 -3.481 1.00 98.94 99 HIS A C 1
ATOM 832 O O . HIS A 1 99 ? 0.014 -10.767 -3.129 1.00 98.94 99 HIS A O 1
ATOM 838 N N . GLY A 1 100 ? -0.693 -9.321 -4.711 1.00 98.88 100 GLY A N 1
ATOM 839 C CA . GLY A 1 100 ? -0.787 -10.273 -5.815 1.00 98.88 100 GLY A CA 1
ATOM 840 C C . GLY A 1 100 ? 0.259 -10.017 -6.903 1.00 98.88 100 GLY A C 1
ATOM 841 O O . GLY A 1 100 ? 1.147 -9.170 -6.776 1.00 98.88 100 GLY A O 1
ATOM 842 N N . MET A 1 101 ? 0.152 -10.735 -8.021 1.00 98.56 101 MET A N 1
ATOM 843 C CA . MET A 1 101 ? 1.083 -10.604 -9.150 1.00 98.56 101 MET A CA 1
ATOM 844 C C . MET A 1 101 ? 0.850 -9.303 -9.938 1.00 98.56 101 MET A C 1
ATOM 846 O O . MET A 1 101 ? 0.033 -9.255 -10.855 1.00 98.56 101 MET A O 1
ATOM 850 N N . GLY A 1 102 ? 1.590 -8.244 -9.594 1.00 98.38 102 GLY A N 1
ATOM 851 C CA . GLY A 1 102 ? 1.533 -6.944 -10.277 1.00 98.38 102 GLY A CA 1
ATOM 852 C C . GLY A 1 102 ? 0.401 -6.020 -9.817 1.00 98.38 102 GLY A C 1
ATOM 853 O O . GLY A 1 102 ? 0.188 -4.977 -10.438 1.00 98.38 102 GLY A O 1
ATOM 854 N N . TYR A 1 103 ? -0.299 -6.376 -8.736 1.00 98.88 103 TYR A N 1
ATOM 855 C CA . TYR A 1 103 ? -1.360 -5.580 -8.118 1.00 98.88 103 TYR A CA 1
ATOM 856 C C . TYR A 1 103 ? -1.337 -5.702 -6.589 1.00 98.88 103 TYR A C 1
ATOM 858 O O . TYR A 1 103 ? -0.827 -6.672 -6.029 1.00 98.88 103 TYR A O 1
ATOM 866 N N . THR A 1 104 ? -1.913 -4.709 -5.914 1.00 98.88 104 THR A N 1
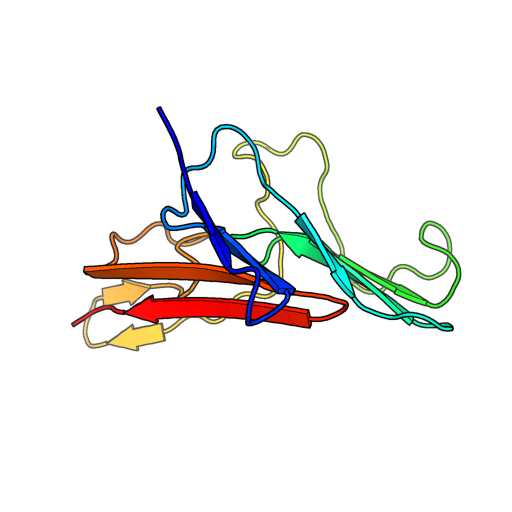ATOM 867 C CA . THR A 1 104 ? -2.094 -4.697 -4.460 1.00 98.88 104 THR A CA 1
ATOM 868 C C . THR A 1 104 ? -3.475 -4.148 -4.135 1.00 98.88 104 THR A C 1
ATOM 870 O O . THR A 1 104 ? -3.858 -3.116 -4.687 1.00 98.88 104 THR A O 1
ATOM 873 N N . VAL A 1 105 ? -4.186 -4.798 -3.216 1.00 98.88 105 VAL A N 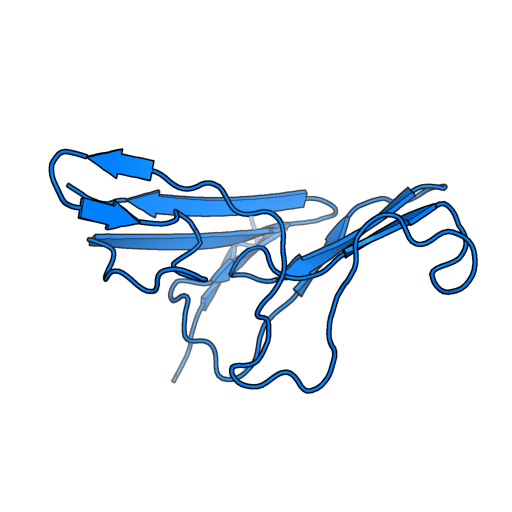1
ATOM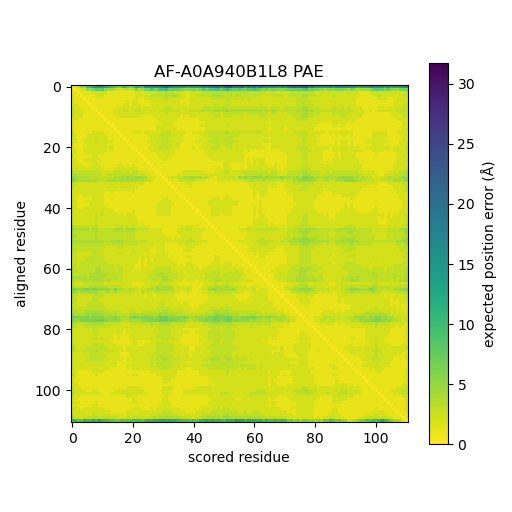 874 C CA . VAL A 1 105 ? -5.454 -4.315 -2.654 1.00 98.88 105 VAL A CA 1
ATOM 875 C C . VAL A 1 105 ? -5.236 -4.010 -1.178 1.00 98.88 105 VAL A C 1
ATOM 877 O O . VAL A 1 105 ? -4.718 -4.850 -0.452 1.00 98.88 105 VAL A O 1
ATOM 880 N N . ILE A 1 106 ? -5.605 -2.808 -0.736 1.00 98.88 106 ILE A N 1
ATOM 881 C CA . ILE A 1 106 ? -5.567 -2.412 0.676 1.00 98.88 106 ILE A CA 1
ATOM 882 C C . ILE A 1 106 ? -6.985 -2.031 1.076 1.00 98.88 106 ILE A C 1
ATOM 884 O O . ILE A 1 106 ? -7.565 -1.106 0.505 1.00 98.88 106 ILE A O 1
ATOM 888 N N . THR A 1 107 ? -7.511 -2.734 2.069 1.00 98.81 107 THR A N 1
ATOM 889 C CA . THR A 1 107 ? -8.859 -2.556 2.594 1.00 98.81 107 THR A CA 1
ATOM 890 C C . THR A 1 107 ? -8.754 -2.142 4.051 1.00 98.81 107 THR A C 1
ATOM 892 O O . THR A 1 107 ? -8.141 -2.835 4.858 1.00 98.81 107 THR A O 1
ATOM 895 N N . GLY A 1 108 ? -9.378 -1.023 4.398 1.00 98.50 108 GLY A N 1
ATOM 896 C CA . GLY A 1 108 ? -9.555 -0.598 5.780 1.00 98.50 108 GLY A CA 1
ATOM 897 C C . GLY A 1 108 ? -11.009 -0.235 6.015 1.00 98.50 108 GLY A C 1
ATOM 898 O O . GLY A 1 108 ? -11.629 0.394 5.155 1.00 98.50 108 GLY A O 1
ATOM 899 N N . LYS A 1 109 ? -11.546 -0.623 7.170 1.00 98.25 109 LYS A N 1
ATOM 900 C CA . LYS A 1 109 ? -12.894 -0.256 7.603 1.00 98.25 109 LYS A CA 1
ATOM 901 C C . LYS A 1 109 ? -12.828 0.537 8.902 1.00 98.25 109 LYS A C 1
ATOM 903 O O . LYS A 1 109 ? -12.127 0.143 9.836 1.00 98.25 109 LYS A O 1
ATOM 908 N N . LYS A 1 110 ? -13.596 1.623 8.951 1.00 96.75 110 LYS A N 1
ATOM 909 C CA . LYS A 1 110 ? -13.882 2.378 10.163 1.00 96.75 110 LYS A CA 1
ATOM 910 C C . LYS A 1 110 ? -15.362 2.751 10.180 1.00 96.75 110 LYS A C 1
ATOM 912 O O . LYS A 1 110 ? -15.796 3.394 9.227 1.00 96.75 110 LYS A O 1
ATOM 917 N N . ASN A 1 111 ? -16.052 2.375 11.259 1.00 87.38 111 ASN A N 1
ATOM 918 C CA . ASN A 1 111 ? -17.502 2.443 11.471 1.00 87.38 111 ASN A CA 1
ATOM 919 C C . ASN A 1 111 ? -18.275 1.439 10.587 1.00 87.38 111 ASN A C 1
ATOM 921 O O . ASN A 1 111 ? -18.328 1.597 9.348 1.00 87.38 111 ASN A O 1
#

Radius of gyration: 14.53 Å; Cα contacts (8 Å, |Δi|>4): 238; chains: 1; bounding box: 35×34×34 Å

pLDDT: mean 98.03, std 2.05, range [81.69, 98.94]

Foldseek 3Di:
DDQWDADVVQQKTKGFDLPDPAFDWAWADDPQKIWIQTLLQATFIAGNDCPPGTDADHDDPDVVPRQHGDWDWDDDPNDIATLSCPPVVPDFPGWMWIHHDNDIDTGTHDD